Protein AF-A0A1H7AM70-F1 (afdb_monomer_lite)

Radius of gyration: 16.11 Å; chains: 1; bounding box: 24×43×56 Å

pLDDT: mean 79.22, std 17.32, range [42.38, 94.81]

Structure (mmCIF, N/CA/C/O backbone):
data_AF-A0A1H7AM70-F1
#
_entry.id   AF-A0A1H7AM70-F1
#
loop_
_atom_site.group_PDB
_atom_site.id
_atom_site.type_symbol
_atom_site.label_atom_id
_atom_site.label_alt_id
_atom_site.label_comp_id
_atom_site.label_asym_id
_atom_site.label_entity_id
_atom_site.label_seq_id
_atom_site.pdbx_PDB_ins_code
_atom_site.Cartn_x
_atom_site.Cartn_y
_atom_site.Cartn_z
_atom_site.occupancy
_atom_site.B_iso_or_equiv
_atom_site.auth_seq_id
_atom_site.auth_comp_id
_atom_site.auth_asym_id
_atom_site.auth_atom_id
_atom_site.pdbx_PDB_model_num
ATOM 1 N N . MET A 1 1 ? -2.816 6.157 -43.015 1.00 47.53 1 MET A N 1
ATOM 2 C CA . MET A 1 1 ? -2.199 6.530 -41.726 1.00 47.53 1 MET A CA 1
ATOM 3 C C . MET A 1 1 ? -3.119 6.006 -40.643 1.00 47.53 1 MET A C 1
ATOM 5 O O . MET A 1 1 ? -4.213 6.526 -40.494 1.00 47.53 1 MET A O 1
ATOM 9 N N . GLN A 1 2 ? -2.774 4.863 -40.054 1.00 45.47 2 GLN A N 1
ATOM 10 C CA . GLN A 1 2 ? -3.669 4.106 -39.180 1.00 45.47 2 GLN A CA 1
ATOM 11 C C . GLN A 1 2 ? -3.509 4.627 -37.750 1.00 45.47 2 GLN A C 1
ATOM 13 O O . GLN A 1 2 ? -2.404 4.626 -37.213 1.00 45.47 2 GLN A O 1
ATOM 18 N N . SER A 1 3 ? -4.601 5.131 -37.185 1.00 49.12 3 SER A N 1
ATOM 19 C CA . SER A 1 3 ? -4.689 5.636 -35.819 1.00 49.12 3 SER A CA 1
ATOM 20 C C . SER A 1 3 ? -4.348 4.522 -34.833 1.00 49.12 3 SER A C 1
ATOM 22 O O . SER A 1 3 ? -5.082 3.539 -34.730 1.00 49.12 3 SER A O 1
ATOM 24 N N . SER A 1 4 ? -3.232 4.662 -34.118 1.00 51.19 4 SER A N 1
ATOM 25 C CA . SER A 1 4 ? -2.927 3.813 -32.970 1.00 51.19 4 SER A CA 1
ATOM 26 C C . SER A 1 4 ? -4.059 3.954 -31.951 1.00 51.19 4 SER A C 1
ATOM 28 O O . SER A 1 4 ? -4.437 5.089 -31.641 1.00 51.19 4 SER A O 1
ATOM 30 N N . PRO A 1 5 ? -4.620 2.857 -31.417 1.00 53.88 5 PRO A N 1
ATOM 31 C CA . PRO A 1 5 ? -5.559 2.971 -30.322 1.00 53.88 5 PRO A CA 1
ATOM 32 C C . PRO A 1 5 ? -4.798 3.589 -29.154 1.00 53.88 5 PRO A C 1
ATOM 34 O O . PRO A 1 5 ? -3.823 3.022 -28.660 1.00 53.88 5 PRO A O 1
ATOM 37 N N . SER A 1 6 ? -5.226 4.780 -28.740 1.00 47.69 6 SER A N 1
ATOM 38 C CA . SER A 1 6 ? -4.934 5.316 -27.421 1.00 47.69 6 SER A CA 1
ATOM 39 C C . SER A 1 6 ? -5.488 4.315 -26.417 1.00 47.69 6 SER A C 1
ATOM 41 O O . SER A 1 6 ? -6.642 4.402 -26.003 1.00 47.69 6 SER A O 1
ATOM 43 N N . VAL A 1 7 ? -4.678 3.313 -26.069 1.00 57.12 7 VAL A N 1
ATOM 44 C CA . VAL A 1 7 ? -4.863 2.574 -24.828 1.00 57.12 7 VAL A CA 1
ATOM 45 C C . VAL A 1 7 ? -4.951 3.676 -23.781 1.00 57.12 7 VAL A C 1
ATOM 47 O O . VAL A 1 7 ? -4.048 4.520 -23.754 1.00 57.12 7 VAL A O 1
ATOM 50 N N . PRO A 1 8 ? -6.028 3.782 -22.989 1.00 46.44 8 PRO A N 1
ATOM 51 C CA . PRO A 1 8 ? -5.971 4.670 -21.854 1.00 46.44 8 PRO A CA 1
ATOM 52 C C . PRO A 1 8 ? -4.780 4.167 -21.052 1.00 46.44 8 PRO A C 1
ATOM 54 O O . PRO A 1 8 ? -4.814 3.059 -20.516 1.00 46.44 8 PRO A O 1
ATOM 57 N N . SER A 1 9 ? -3.692 4.938 -21.042 1.00 47.53 9 SER A N 1
ATOM 58 C CA . SER A 1 9 ? -2.669 4.804 -20.029 1.00 47.53 9 SER A CA 1
ATOM 59 C C . SER A 1 9 ? -3.409 5.087 -18.738 1.00 47.53 9 SER A C 1
ATOM 61 O O . SER A 1 9 ? -3.473 6.216 -18.259 1.00 47.53 9 SER A O 1
ATOM 63 N N . THR A 1 10 ? -4.008 4.049 -18.161 1.00 48.91 10 THR A N 1
ATOM 64 C CA . THR A 1 10 ? -4.049 3.934 -16.726 1.00 48.91 10 THR A CA 1
ATOM 65 C C . THR A 1 10 ? -2.579 3.910 -16.347 1.00 48.91 10 THR A C 1
ATOM 67 O O . THR A 1 10 ? -1.975 2.850 -16.196 1.00 48.91 10 THR A O 1
ATOM 70 N N . SER A 1 11 ? -1.982 5.097 -16.237 1.00 51.06 11 SER A N 1
ATOM 71 C CA . SER A 1 11 ? -0.829 5.391 -15.400 1.00 51.06 11 SER A CA 1
ATOM 72 C C . SER A 1 11 ? -1.289 5.125 -13.963 1.00 51.06 11 SER A C 1
ATOM 74 O O . SER A 1 11 ? -1.478 6.024 -13.150 1.00 51.06 11 SER A O 1
ATOM 76 N N . GLY A 1 12 ? -1.689 3.876 -13.737 1.00 57.66 12 GLY A N 1
ATOM 77 C CA . GLY A 1 12 ? -2.416 3.386 -12.597 1.00 57.66 12 GLY A CA 1
ATOM 78 C C . GLY A 1 12 ? -1.366 3.222 -11.539 1.00 57.66 12 GLY A C 1
ATOM 79 O O . GLY A 1 12 ? -0.492 2.374 -11.689 1.00 57.66 12 GLY A O 1
ATOM 80 N N . ARG A 1 13 ? -1.412 4.120 -10.557 1.00 67.69 13 ARG A N 1
ATOM 81 C CA . ARG A 1 13 ? -0.513 4.188 -9.405 1.00 67.69 13 ARG A CA 1
ATOM 82 C C . ARG A 1 13 ? 0.044 2.805 -9.064 1.00 67.69 13 ARG A C 1
ATOM 84 O O . ARG A 1 13 ? -0.720 1.895 -8.735 1.00 67.69 13 ARG A O 1
ATOM 91 N N . ARG A 1 14 ? 1.370 2.664 -9.162 1.00 86.75 14 ARG A N 1
ATOM 92 C CA . ARG A 1 14 ? 2.074 1.403 -8.872 1.00 86.75 14 ARG A CA 1
ATOM 93 C C . ARG A 1 14 ? 1.907 1.000 -7.413 1.00 86.75 14 ARG A C 1
ATOM 95 O O . ARG A 1 14 ? 1.914 -0.184 -7.099 1.00 86.75 14 ARG A O 1
ATOM 102 N N . PHE A 1 15 ? 1.716 1.993 -6.551 1.00 90.75 15 PHE A N 1
ATOM 103 C CA . PHE A 1 15 ? 1.422 1.839 -5.138 1.00 90.75 15 PHE A CA 1
ATOM 104 C C . PHE A 1 15 ? -0.065 2.054 -4.866 1.00 90.75 15 PHE A C 1
ATOM 106 O O . PHE A 1 15 ? -0.670 3.030 -5.319 1.00 90.75 15 PHE A O 1
ATOM 113 N N . ARG A 1 16 ? -0.659 1.148 -4.092 1.00 91.75 16 ARG A N 1
ATOM 114 C CA . ARG A 1 16 ? -2.054 1.213 -3.655 1.00 91.75 16 ARG A CA 1
ATOM 115 C C . ARG A 1 16 ? -2.124 1.033 -2.150 1.00 91.75 16 ARG A C 1
ATOM 117 O O . ARG A 1 16 ? -1.479 0.144 -1.616 1.00 91.75 16 ARG A O 1
ATOM 124 N N . VAL A 1 17 ? -2.952 1.833 -1.489 1.00 93.81 17 VAL A N 1
ATOM 125 C CA . VAL A 1 17 ? -3.274 1.616 -0.075 1.00 93.81 17 VAL A CA 1
ATOM 126 C C . VAL A 1 17 ? -4.270 0.469 0.028 1.00 93.81 17 VAL A C 1
ATOM 128 O O . VAL A 1 17 ? -5.286 0.464 -0.678 1.00 93.81 17 VAL A O 1
ATOM 131 N N . ARG A 1 18 ? -3.990 -0.487 0.906 1.00 93.06 18 ARG A N 1
ATOM 132 C CA . ARG A 1 18 ? -4.890 -1.581 1.253 1.00 93.06 18 ARG A CA 1
ATOM 133 C C . ARG A 1 18 ? -5.287 -1.461 2.721 1.00 93.06 18 ARG A C 1
ATOM 135 O O . ARG A 1 18 ? -4.517 -1.026 3.567 1.00 93.06 18 ARG A O 1
ATOM 142 N N . ASP A 1 19 ? -6.550 -1.772 2.980 1.00 93.00 19 ASP A N 1
ATOM 143 C CA . ASP A 1 19 ? -7.157 -1.725 4.305 1.00 93.00 19 ASP A CA 1
ATOM 144 C C . ASP A 1 19 ? -7.092 -3.123 4.933 1.00 93.00 19 ASP A C 1
ATOM 146 O O . ASP A 1 19 ? -7.598 -4.093 4.363 1.00 93.00 19 ASP A O 1
ATOM 150 N N . LEU A 1 20 ? -6.444 -3.214 6.092 1.00 91.62 20 LEU A N 1
ATOM 151 C CA . LEU A 1 20 ? -6.297 -4.421 6.904 1.00 91.62 20 LEU A CA 1
ATOM 152 C C . LEU A 1 20 ? -7.091 -4.330 8.213 1.00 91.62 20 LEU A C 1
ATOM 154 O O . LEU A 1 20 ? -6.985 -5.215 9.063 1.00 91.62 20 LEU A O 1
ATOM 158 N N . SER A 1 21 ? -7.911 -3.295 8.391 1.00 91.19 21 SER A N 1
ATOM 159 C CA . SER A 1 21 ? -8.620 -3.037 9.645 1.00 91.19 21 SER A CA 1
ATOM 160 C C . SER A 1 21 ? -9.534 -4.181 10.066 1.00 91.19 21 SER A C 1
ATOM 162 O O . SER A 1 21 ? -9.633 -4.503 11.248 1.00 91.19 21 SER A O 1
ATOM 164 N N . SER A 1 22 ? -10.131 -4.868 9.091 1.00 89.06 22 SER A N 1
ATOM 165 C CA . SER A 1 22 ? -10.959 -6.053 9.329 1.00 89.06 22 SER A CA 1
ATOM 166 C C . SER A 1 22 ? -10.168 -7.232 9.906 1.00 89.06 22 SER A C 1
ATOM 168 O O . SER A 1 22 ? -10.748 -8.073 10.584 1.00 89.06 22 SER A O 1
ATOM 170 N N . HIS A 1 23 ? -8.857 -7.308 9.652 1.00 87.81 23 HIS A N 1
ATOM 171 C CA . HIS A 1 23 ? -8.009 -8.380 10.165 1.00 87.81 23 HIS A CA 1
ATOM 172 C C . HIS A 1 23 ? -7.491 -8.089 11.579 1.00 87.81 23 HIS A C 1
ATOM 174 O O . HIS A 1 23 ? -7.440 -9.000 12.404 1.00 87.81 23 HIS A O 1
ATOM 180 N N . TYR A 1 24 ? -7.146 -6.830 11.862 1.00 85.31 24 TYR A N 1
ATOM 181 C CA . TYR A 1 24 ? -6.543 -6.411 13.135 1.00 85.31 24 TYR A CA 1
ATOM 182 C C . TYR A 1 24 ? -7.547 -5.863 14.159 1.00 85.31 24 TYR A C 1
ATOM 184 O O . TYR A 1 24 ? -7.199 -5.692 15.325 1.00 85.31 24 TYR A O 1
ATOM 192 N N . GLY A 1 25 ? -8.788 -5.577 13.755 1.00 89.00 25 GLY A N 1
ATOM 193 C CA . GLY A 1 25 ? -9.810 -4.994 14.631 1.00 89.00 25 GLY A CA 1
ATOM 194 C C . GLY A 1 25 ? -9.574 -3.517 14.980 1.00 89.00 25 GLY A C 1
ATOM 195 O O . GLY A 1 25 ? -10.227 -2.989 15.876 1.00 89.00 25 GLY A O 1
ATOM 196 N N . ALA A 1 26 ? -8.656 -2.847 14.283 1.00 90.56 26 ALA A N 1
ATOM 197 C CA . ALA A 1 26 ? -8.317 -1.435 14.448 1.00 90.56 26 ALA A CA 1
ATOM 198 C C . ALA A 1 26 ? -7.939 -0.825 13.086 1.00 90.56 26 ALA A C 1
ATOM 200 O O . ALA A 1 26 ? -7.570 -1.578 12.188 1.00 90.56 26 ALA A O 1
ATOM 201 N N . PRO A 1 27 ? -8.003 0.507 12.893 1.00 92.12 27 PRO A N 1
ATOM 202 C CA . PRO A 1 27 ? -7.528 1.147 11.666 1.00 92.12 27 PRO A CA 1
ATOM 203 C C . PRO A 1 27 ? -6.079 0.746 11.369 1.00 92.12 27 PRO A C 1
ATOM 205 O O . PRO A 1 27 ? -5.163 1.043 12.134 1.00 92.12 27 PRO A O 1
ATOM 208 N N . THR A 1 28 ? -5.879 -0.009 10.293 1.00 94.81 28 THR A N 1
ATOM 209 C CA . THR A 1 28 ? -4.574 -0.540 9.896 1.00 94.81 28 THR A CA 1
ATOM 210 C C . THR A 1 28 ? -4.542 -0.604 8.384 1.00 94.81 28 THR A C 1
ATOM 212 O O . THR A 1 28 ? -5.417 -1.206 7.762 1.00 94.81 28 THR A O 1
ATOM 215 N N . PHE A 1 29 ? -3.543 0.035 7.798 1.00 94.75 29 PHE A N 1
ATOM 216 C CA . PHE A 1 29 ? -3.376 0.166 6.361 1.00 94.75 29 PHE A CA 1
ATOM 217 C C . PHE A 1 29 ? -1.971 -0.263 5.978 1.00 94.75 29 PHE A C 1
ATOM 219 O O . PHE A 1 29 ? -1.033 -0.036 6.733 1.00 94.75 29 PHE A O 1
ATOM 226 N N . ASP A 1 30 ? -1.815 -0.846 4.802 1.00 94.69 30 ASP A N 1
ATOM 227 C CA . ASP A 1 30 ? -0.517 -1.166 4.218 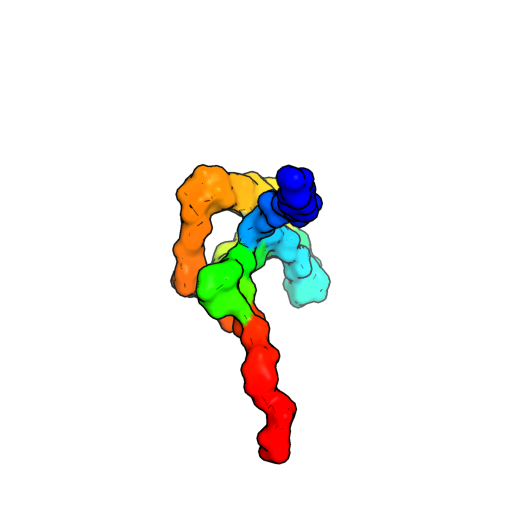1.00 94.69 30 ASP A CA 1
ATOM 228 C C . ASP A 1 30 ? -0.454 -0.706 2.756 1.00 94.69 30 ASP A C 1
ATOM 230 O O . ASP A 1 30 ? -1.432 -0.190 2.196 1.00 94.69 30 ASP A O 1
ATOM 234 N N . LEU A 1 31 ? 0.712 -0.862 2.132 1.00 94.31 31 LEU A N 1
ATOM 235 C CA . LEU A 1 31 ? 0.943 -0.526 0.735 1.00 94.31 31 LEU A CA 1
ATOM 236 C C . LEU A 1 31 ? 1.150 -1.775 -0.102 1.00 94.31 31 LEU A C 1
ATOM 238 O O . LEU A 1 31 ? 1.979 -2.627 0.190 1.00 94.31 31 LEU A O 1
ATOM 242 N N . VAL A 1 32 ? 0.442 -1.824 -1.220 1.00 92.56 32 VAL A N 1
ATOM 243 C CA . VAL A 1 32 ? 0.596 -2.838 -2.253 1.00 92.56 32 VAL A CA 1
ATOM 244 C C . VAL A 1 32 ? 1.316 -2.214 -3.436 1.00 92.56 32 VAL A C 1
ATOM 246 O O . VAL A 1 32 ? 0.803 -1.284 -4.059 1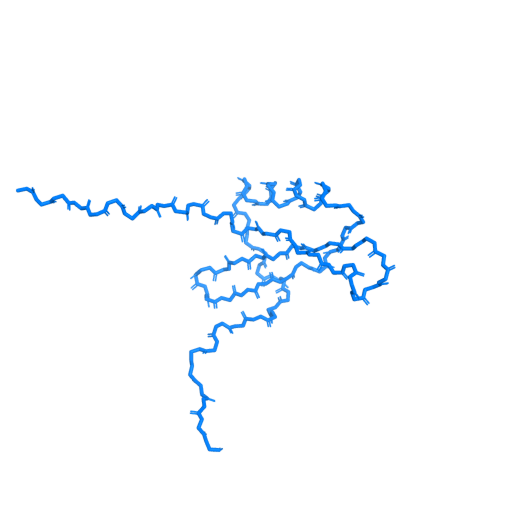.00 92.56 32 VAL A O 1
ATOM 249 N N . PHE A 1 33 ? 2.492 -2.740 -3.757 1.00 91.44 33 PHE A N 1
ATOM 250 C CA . PHE A 1 33 ? 3.247 -2.407 -4.955 1.00 91.44 33 PHE A CA 1
ATOM 251 C C . PHE A 1 33 ? 2.984 -3.441 -6.055 1.00 91.44 33 PHE A C 1
ATOM 253 O O . PHE A 1 33 ? 3.264 -4.631 -5.892 1.00 91.44 33 PHE A O 1
ATOM 260 N N . HIS A 1 34 ? 2.456 -2.987 -7.191 1.00 88.44 34 HIS A N 1
ATOM 261 C CA . HIS A 1 34 ? 2.332 -3.787 -8.410 1.00 88.44 34 HIS A CA 1
ATOM 262 C C . HIS A 1 34 ? 3.618 -3.707 -9.217 1.00 88.44 34 HIS A C 1
ATOM 264 O O . HIS A 1 34 ? 3.872 -2.726 -9.919 1.00 88.44 34 HIS A O 1
ATOM 270 N N . ASP A 1 35 ? 4.406 -4.774 -9.149 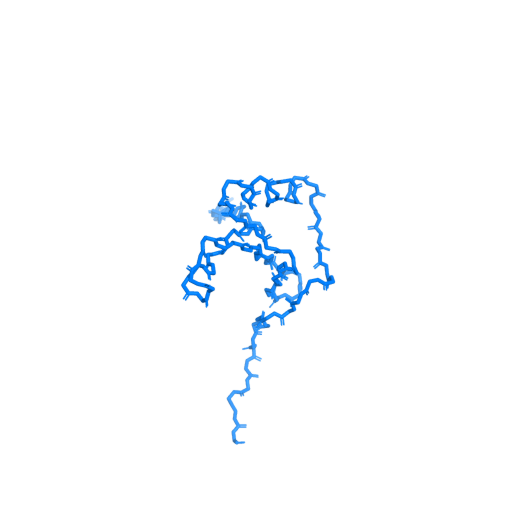1.00 84.75 35 ASP A N 1
ATOM 271 C CA . ASP A 1 35 ? 5.574 -4.933 -9.992 1.00 84.75 35 ASP A CA 1
ATOM 272 C C . ASP A 1 35 ? 5.178 -5.578 -11.317 1.00 84.75 35 ASP A C 1
ATOM 274 O O . ASP A 1 35 ? 5.077 -6.800 -11.448 1.00 84.75 35 ASP A O 1
ATOM 278 N N . THR A 1 36 ? 4.946 -4.731 -12.313 1.00 80.88 36 THR A N 1
ATOM 279 C CA . THR A 1 36 ? 4.632 -5.158 -13.676 1.00 80.88 36 THR A CA 1
ATOM 280 C C . THR A 1 36 ? 5.815 -5.815 -14.384 1.00 80.88 36 THR A C 1
ATOM 282 O O . THR A 1 36 ? 5.579 -6.608 -15.291 1.00 80.88 36 THR A O 1
ATOM 285 N N . GLU A 1 37 ? 7.056 -5.526 -13.977 1.00 80.44 37 GLU A N 1
ATOM 286 C CA . GLU A 1 37 ? 8.273 -6.094 -14.573 1.00 80.44 37 GLU A CA 1
ATOM 287 C C . GLU A 1 37 ? 8.415 -7.572 -14.200 1.00 80.44 37 GLU A C 1
ATOM 289 O O . GLU A 1 37 ? 8.697 -8.405 -15.058 1.00 80.44 37 GLU A O 1
ATOM 294 N N . ASN A 1 38 ? 8.140 -7.906 -12.938 1.00 79.44 38 ASN A N 1
ATOM 295 C CA . ASN A 1 38 ? 8.209 -9.283 -12.441 1.00 79.44 38 ASN A CA 1
ATOM 296 C C . ASN A 1 38 ? 6.844 -9.994 -12.406 1.00 79.44 38 ASN A C 1
ATOM 298 O O . ASN A 1 38 ? 6.780 -11.191 -12.139 1.00 79.44 38 ASN A O 1
ATOM 302 N N . GLY A 1 39 ? 5.741 -9.285 -12.666 1.00 80.88 39 GLY A N 1
ATOM 303 C CA . GLY A 1 39 ? 4.388 -9.849 -12.630 1.00 80.88 39 GLY A CA 1
ATOM 304 C C . GLY A 1 39 ? 3.916 -10.236 -11.223 1.00 80.88 39 GLY A C 1
ATOM 305 O O . GLY A 1 39 ? 3.115 -11.165 -11.076 1.00 80.88 39 GLY A O 1
ATOM 306 N N . VAL A 1 40 ? 4.408 -9.543 -10.192 1.00 85.00 40 VAL A N 1
ATOM 307 C CA . VAL A 1 40 ? 4.127 -9.851 -8.782 1.00 85.00 40 VAL A CA 1
ATOM 308 C C . VAL A 1 40 ? 3.549 -8.652 -8.031 1.00 85.00 40 VAL A C 1
ATOM 310 O O . VAL A 1 40 ? 3.839 -7.496 -8.334 1.00 85.00 40 VAL A O 1
ATOM 313 N N . GLU A 1 41 ? 2.742 -8.933 -7.014 1.00 89.31 41 GLU A N 1
ATOM 314 C CA . GLU A 1 41 ? 2.267 -7.957 -6.036 1.00 89.31 41 GLU A CA 1
ATOM 315 C C . GLU A 1 41 ? 3.102 -8.106 -4.762 1.00 89.31 41 GLU A C 1
ATOM 317 O O . GLU A 1 41 ? 3.230 -9.211 -4.218 1.00 89.31 41 GLU A O 1
ATOM 322 N N . ARG A 1 42 ? 3.672 -6.993 -4.299 1.00 90.56 42 ARG A N 1
ATOM 323 C CA . ARG A 1 42 ? 4.432 -6.922 -3.050 1.00 90.56 42 ARG A CA 1
ATOM 324 C C . ARG A 1 42 ? 3.697 -6.090 -2.016 1.00 90.56 42 ARG A C 1
ATOM 326 O O . ARG A 1 42 ? 3.134 -5.058 -2.371 1.00 90.56 42 ARG A O 1
ATOM 333 N N . HIS A 1 43 ? 3.714 -6.519 -0.763 1.00 91.44 43 HIS A N 1
ATOM 334 C CA . HIS A 1 43 ? 3.093 -5.797 0.346 1.00 91.44 43 HIS A CA 1
ATOM 335 C C . HIS A 1 43 ? 4.158 -5.166 1.235 1.00 91.44 43 HIS A C 1
ATOM 337 O O . HIS A 1 43 ? 5.203 -5.769 1.473 1.00 91.44 43 HIS A O 1
ATOM 343 N N . SER A 1 44 ? 3.906 -3.953 1.713 1.00 91.06 44 SER A N 1
ATOM 344 C CA . SER A 1 44 ? 4.818 -3.276 2.622 1.00 91.06 44 SER A CA 1
ATOM 345 C C . SER A 1 44 ? 4.916 -4.009 3.950 1.00 91.06 44 SER A C 1
ATOM 347 O O . SER A 1 44 ? 3.911 -4.392 4.539 1.00 91.06 44 SER A O 1
ATOM 349 N N . GLU A 1 45 ? 6.139 -4.114 4.458 1.00 89.25 45 GLU A N 1
ATOM 350 C CA . GLU A 1 45 ? 6.401 -4.589 5.822 1.00 89.25 45 GLU A CA 1
ATOM 351 C C . GLU A 1 45 ? 5.918 -3.574 6.873 1.00 89.25 45 GLU A C 1
ATOM 353 O O . GLU A 1 45 ? 5.605 -3.927 8.008 1.00 89.25 45 GLU A O 1
ATOM 358 N N . ALA A 1 46 ? 5.849 -2.294 6.490 1.00 90.62 46 ALA A N 1
ATOM 359 C CA . ALA A 1 46 ? 5.276 -1.235 7.305 1.00 90.62 46 ALA A CA 1
ATOM 360 C C . ALA A 1 46 ? 3.745 -1.214 7.201 1.00 90.62 46 ALA A C 1
ATOM 362 O O . ALA A 1 46 ? 3.173 -1.460 6.136 1.00 90.62 46 ALA A O 1
ATOM 363 N N . VAL A 1 47 ? 3.105 -0.847 8.310 1.00 92.88 47 VAL A N 1
ATOM 364 C CA . VAL A 1 47 ? 1.670 -0.571 8.404 1.00 92.88 47 VAL A CA 1
ATOM 365 C C . VAL A 1 47 ? 1.444 0.812 9.008 1.00 92.88 47 VAL A C 1
ATOM 367 O O . VAL A 1 47 ? 2.252 1.297 9.800 1.00 92.88 47 VAL A O 1
ATOM 370 N N . TRP A 1 48 ? 0.328 1.435 8.652 1.00 94.81 48 TRP A N 1
ATOM 371 C CA . TRP A 1 48 ? -0.077 2.762 9.103 1.00 94.81 48 TRP A CA 1
ATOM 372 C C . TRP A 1 48 ? -1.409 2.699 9.837 1.00 94.81 48 TRP A C 1
ATOM 374 O O . TRP A 1 48 ? -2.292 1.916 9.488 1.00 94.81 48 TRP A O 1
ATOM 384 N N . SER A 1 49 ? -1.578 3.569 10.831 1.00 92.38 49 SER A N 1
ATOM 385 C CA . SER A 1 49 ? -2.836 3.736 11.569 1.00 92.38 49 SER A CA 1
ATOM 386 C C . SER A 1 49 ? -3.852 4.630 10.853 1.00 92.38 49 SER A C 1
ATOM 388 O O . SER A 1 49 ? -5.030 4.623 11.202 1.00 92.38 49 SER A O 1
ATOM 390 N N . SER A 1 50 ? -3.417 5.398 9.851 1.00 93.94 50 SER A N 1
ATOM 391 C CA . SER A 1 50 ? -4.263 6.296 9.061 1.00 93.94 50 SER A CA 1
ATOM 392 C C . SER A 1 50 ? -4.107 6.028 7.564 1.00 93.94 50 SER A C 1
ATOM 394 O O . SER A 1 50 ? -3.017 5.760 7.050 1.00 93.94 50 SER A O 1
ATOM 396 N N . LYS A 1 51 ? -5.233 6.122 6.850 1.00 93.69 51 LYS A N 1
ATOM 397 C CA . LYS A 1 51 ? -5.285 5.966 5.395 1.00 93.69 51 LYS A CA 1
ATOM 398 C C . LYS A 1 51 ? -4.560 7.110 4.691 1.00 93.69 51 LYS A C 1
ATOM 400 O O . LYS A 1 51 ? -3.958 6.896 3.642 1.00 93.69 51 LYS A O 1
ATOM 405 N N . GLU A 1 52 ? -4.644 8.312 5.249 1.00 94.81 52 GLU A N 1
ATOM 406 C CA . GLU A 1 52 ? -3.981 9.511 4.753 1.00 94.81 52 GLU A CA 1
ATOM 407 C C . GLU A 1 52 ? -2.459 9.354 4.803 1.00 94.81 52 GLU A C 1
ATOM 409 O O . GLU A 1 52 ? -1.792 9.621 3.805 1.00 94.81 52 GLU A O 1
ATOM 414 N N . GLU A 1 53 ? -1.918 8.848 5.915 1.00 94.38 53 GLU A N 1
ATOM 415 C CA . GLU A 1 53 ? -0.479 8.586 6.056 1.00 94.38 53 GLU A CA 1
ATOM 416 C C . GLU A 1 53 ? 0.014 7.552 5.037 1.00 94.38 53 GLU A C 1
ATOM 418 O O . GLU A 1 53 ? 0.998 7.792 4.334 1.00 94.38 53 GLU A O 1
ATOM 423 N N . ALA A 1 54 ? -0.715 6.441 4.884 1.00 94.19 54 ALA A N 1
ATOM 424 C CA . ALA A 1 54 ? -0.395 5.440 3.870 1.00 94.19 54 ALA A CA 1
ATOM 425 C C . ALA A 1 54 ? -0.461 6.034 2.451 1.00 94.19 54 ALA A C 1
ATOM 427 O O . ALA A 1 54 ? 0.404 5.772 1.618 1.00 94.19 54 ALA A O 1
ATOM 428 N N . ALA A 1 55 ? -1.460 6.871 2.155 1.00 92.88 55 ALA A N 1
ATOM 429 C CA . ALA A 1 55 ? -1.604 7.492 0.841 1.00 92.88 55 ALA A CA 1
ATOM 430 C C . ALA A 1 55 ? -0.460 8.465 0.513 1.00 92.88 55 ALA A C 1
ATOM 432 O O . ALA A 1 55 ? 0.009 8.477 -0.627 1.00 92.88 55 ALA A O 1
ATOM 433 N N . LEU A 1 56 ? 0.004 9.243 1.497 1.00 93.75 56 LEU A N 1
ATOM 434 C CA . LEU A 1 56 ? 1.155 10.136 1.346 1.00 93.75 56 LEU A CA 1
ATOM 435 C C . LEU A 1 56 ? 2.435 9.352 1.057 1.00 93.75 56 LEU A C 1
ATOM 437 O O . LEU A 1 56 ? 3.186 9.716 0.152 1.00 93.75 56 LEU A O 1
ATOM 441 N N . GLU A 1 57 ? 2.667 8.249 1.771 1.00 93.56 57 GLU A N 1
ATOM 442 C CA . GLU A 1 57 ? 3.839 7.414 1.513 1.00 93.56 57 GLU A CA 1
ATOM 443 C C . GLU A 1 57 ? 3.745 6.732 0.138 1.00 93.56 57 GLU A C 1
ATOM 445 O O . GLU A 1 57 ? 4.718 6.733 -0.611 1.00 93.56 57 GLU A O 1
ATOM 450 N N . ALA A 1 58 ? 2.568 6.239 -0.265 1.00 91.56 58 ALA A N 1
ATOM 451 C CA . ALA A 1 58 ? 2.355 5.683 -1.604 1.00 91.56 58 ALA A CA 1
ATOM 452 C C . ALA A 1 58 ? 2.702 6.686 -2.716 1.00 91.56 58 ALA A C 1
ATOM 454 O O . ALA A 1 58 ? 3.346 6.327 -3.702 1.00 91.56 58 ALA A O 1
ATOM 455 N N . GLU A 1 59 ? 2.280 7.943 -2.559 1.00 91.25 59 GLU A N 1
ATOM 456 C CA . GLU A 1 59 ? 2.582 9.017 -3.504 1.00 91.25 59 GLU A CA 1
ATOM 457 C C . GLU A 1 59 ? 4.074 9.357 -3.513 1.00 91.25 59 GLU A C 1
ATOM 459 O O . GLU A 1 59 ? 4.669 9.484 -4.582 1.00 91.25 59 GLU A O 1
ATOM 464 N N . ARG A 1 60 ? 4.707 9.423 -2.337 1.00 91.69 60 ARG A N 1
ATOM 465 C CA . ARG A 1 60 ? 6.148 9.658 -2.203 1.00 91.69 60 ARG A CA 1
ATOM 466 C C . ARG A 1 60 ? 6.971 8.560 -2.879 1.00 91.69 60 ARG A C 1
ATOM 468 O O . ARG A 1 60 ? 7.927 8.873 -3.590 1.00 91.69 60 ARG A O 1
ATOM 475 N N . LEU A 1 61 ? 6.604 7.293 -2.688 1.00 91.06 61 LEU A N 1
ATOM 476 C CA . LEU A 1 61 ? 7.270 6.150 -3.315 1.00 91.06 61 LEU A CA 1
ATOM 477 C C . LEU A 1 61 ? 7.080 6.146 -4.839 1.00 91.06 61 LEU A C 1
ATOM 479 O O . LEU A 1 61 ? 8.038 5.885 -5.570 1.00 91.06 61 LEU A O 1
ATOM 483 N N . ASP A 1 62 ? 5.878 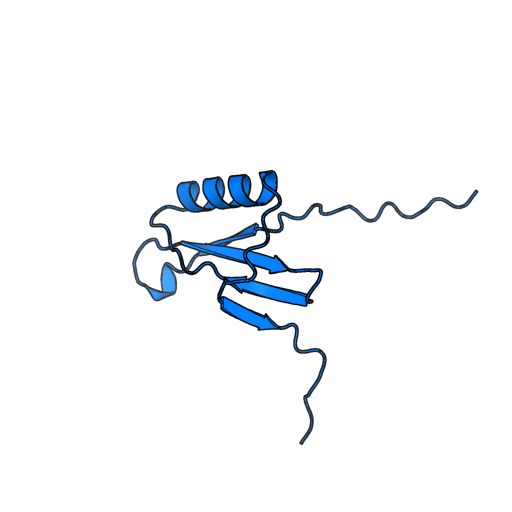6.474 -5.326 1.00 88.62 62 ASP A N 1
ATOM 484 C CA . ASP A 1 62 ? 5.600 6.554 -6.764 1.00 88.62 62 ASP A CA 1
ATOM 485 C C . ASP A 1 62 ? 6.343 7.725 -7.429 1.00 88.62 62 ASP A C 1
ATOM 487 O O . ASP A 1 62 ? 6.961 7.537 -8.480 1.00 88.62 62 ASP A O 1
ATOM 491 N N . ALA A 1 63 ? 6.369 8.900 -6.786 1.00 88.12 63 ALA A N 1
ATOM 492 C CA . ALA A 1 63 ? 7.094 10.086 -7.249 1.00 88.12 63 ALA A CA 1
ATOM 493 C C . ALA A 1 63 ? 8.612 9.857 -7.289 1.00 88.12 63 ALA A C 1
ATOM 495 O O . ALA A 1 63 ? 9.284 10.274 -8.234 1.00 88.12 63 ALA A O 1
ATOM 496 N N . ALA A 1 64 ? 9.148 9.139 -6.300 1.00 89.69 64 ALA A N 1
ATOM 497 C CA . ALA A 1 64 ? 10.543 8.707 -6.274 1.00 89.69 64 ALA A CA 1
ATOM 498 C C . ALA A 1 64 ? 10.833 7.525 -7.222 1.00 89.69 64 ALA A C 1
ATOM 500 O O . ALA A 1 64 ? 11.984 7.111 -7.349 1.00 89.69 64 ALA A O 1
ATOM 501 N N . GLN A 1 65 ? 9.805 6.981 -7.886 1.00 84.81 65 GLN A N 1
ATOM 502 C CA . GLN A 1 65 ? 9.877 5.805 -8.758 1.00 84.81 65 GLN A CA 1
ATOM 503 C C . GLN A 1 65 ? 10.555 4.602 -8.086 1.00 84.81 65 GLN A C 1
ATOM 505 O O . GLN A 1 65 ? 11.250 3.815 -8.737 1.00 84.81 65 GLN A O 1
ATOM 510 N N . LEU A 1 66 ? 10.367 4.465 -6.772 1.00 86.50 66 LEU A N 1
ATOM 511 C CA . LEU A 1 66 ? 10.999 3.408 -6.000 1.00 86.50 66 LEU A CA 1
ATOM 512 C C . LEU A 1 66 ? 10.386 2.052 -6.332 1.00 86.50 66 LEU A C 1
ATOM 514 O O . LEU A 1 66 ? 9.207 1.920 -6.661 1.00 86.50 66 LEU A O 1
ATOM 518 N N . ARG A 1 67 ? 11.225 1.024 -6.233 1.00 85.00 67 ARG A N 1
ATOM 519 C CA . ARG A 1 67 ? 10.844 -0.373 -6.432 1.00 85.00 67 ARG A CA 1
ATOM 520 C C . ARG A 1 67 ? 11.285 -1.158 -5.207 1.00 85.00 67 ARG A C 1
ATOM 522 O O . ARG A 1 67 ? 12.442 -1.580 -5.150 1.00 85.00 67 ARG A O 1
ATOM 529 N N . PRO A 1 68 ? 10.419 -1.316 -4.200 1.00 84.56 68 PRO A N 1
ATOM 530 C CA . PRO A 1 68 ? 10.775 -2.027 -2.985 1.00 84.56 68 PRO A CA 1
ATOM 531 C C . PRO A 1 68 ? 10.777 -3.536 -3.252 1.00 84.56 68 PRO A C 1
ATOM 533 O O . PRO A 1 68 ? 9.856 -4.267 -2.908 1.00 84.56 68 PRO A O 1
ATOM 536 N N . VAL A 1 69 ? 11.830 -4.017 -3.912 1.00 83.06 69 VAL A N 1
ATOM 537 C CA . VAL A 1 69 ? 12.001 -5.438 -4.258 1.00 83.06 69 VAL A CA 1
ATOM 538 C C . VAL A 1 69 ? 12.143 -6.343 -3.030 1.00 83.06 69 VAL A C 1
ATOM 540 O O . VAL A 1 69 ? 11.934 -7.545 -3.156 1.00 83.06 69 VAL A O 1
ATOM 543 N N . HIS A 1 70 ? 12.476 -5.760 -1.873 1.00 84.00 70 HIS A N 1
ATOM 544 C CA . HIS A 1 70 ? 12.607 -6.435 -0.580 1.00 84.00 70 HIS A CA 1
ATOM 545 C C . HIS A 1 70 ? 11.260 -6.727 0.097 1.00 84.00 70 HIS A C 1
ATOM 547 O O . HIS A 1 70 ? 11.215 -7.563 0.990 1.00 84.00 70 HIS A O 1
ATOM 553 N N . TRP A 1 71 ? 10.175 -6.076 -0.332 1.00 90.69 71 TRP A N 1
ATOM 554 C CA . TRP A 1 71 ? 8.844 -6.292 0.230 1.00 90.69 71 TRP A CA 1
ATOM 555 C C . TRP A 1 71 ? 8.315 -7.702 -0.034 1.00 90.69 71 TRP A C 1
ATOM 557 O O . TRP A 1 71 ? 8.617 -8.319 -1.062 1.00 90.69 71 TRP A O 1
ATOM 567 N N . GLU A 1 72 ? 7.472 -8.181 0.880 1.00 85.19 72 GLU A N 1
ATOM 568 C CA . GLU A 1 72 ? 6.935 -9.536 0.835 1.00 85.19 72 GLU A CA 1
ATOM 569 C C . GLU A 1 72 ? 6.097 -9.761 -0.428 1.00 85.19 72 GLU A C 1
ATOM 571 O O . GLU A 1 72 ? 5.139 -9.039 -0.713 1.00 85.19 72 GLU A O 1
ATOM 576 N N . VAL A 1 73 ? 6.452 -10.793 -1.197 1.00 82.69 73 VAL A N 1
ATOM 577 C CA . VAL A 1 73 ? 5.715 -11.199 -2.397 1.00 82.69 73 VAL A CA 1
ATOM 578 C C . VAL A 1 73 ? 4.522 -12.049 -1.971 1.00 82.69 73 VAL A C 1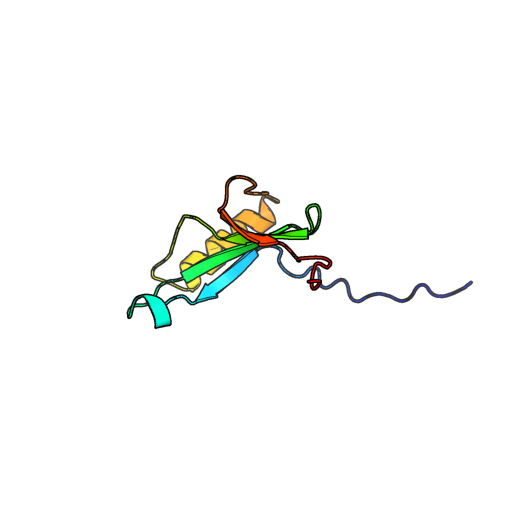
ATOM 580 O O . VAL A 1 73 ? 4.647 -13.255 -1.767 1.00 82.69 73 VAL A O 1
ATOM 583 N N . CYS A 1 74 ? 3.348 -11.435 -1.853 1.00 71.69 74 CYS A N 1
ATOM 584 C CA . CYS A 1 74 ? 2.143 -12.147 -1.423 1.00 71.69 74 CYS A CA 1
ATOM 585 C C . CYS A 1 74 ? 1.310 -12.704 -2.577 1.00 71.69 74 CYS A C 1
ATOM 587 O O . CYS A 1 74 ? 0.529 -13.633 -2.374 1.00 71.69 74 CYS A O 1
ATOM 589 N N . ARG A 1 75 ? 1.443 -12.152 -3.787 1.00 66.00 75 ARG A N 1
ATOM 590 C CA . ARG A 1 75 ? 0.726 -12.664 -4.956 1.00 66.00 75 ARG A CA 1
ATOM 591 C C . ARG A 1 75 ? 1.630 -12.624 -6.170 1.00 66.00 75 ARG A C 1
ATOM 593 O O . ARG A 1 75 ? 1.855 -11.584 -6.776 1.00 66.00 75 ARG A O 1
ATOM 600 N N . GLN A 1 76 ? 2.150 -13.784 -6.537 1.00 59.81 76 GLN A N 1
ATOM 601 C CA . GLN A 1 76 ? 2.652 -13.982 -7.888 1.00 59.81 76 GLN A CA 1
ATOM 602 C C . GLN A 1 76 ? 1.414 -14.195 -8.756 1.00 59.81 76 GLN A C 1
ATOM 604 O O . GLN A 1 76 ? 0.518 -14.944 -8.355 1.00 59.81 76 GLN A O 1
ATOM 609 N N . LYS A 1 77 ? 1.299 -13.535 -9.915 1.00 55.31 77 LYS A N 1
ATOM 610 C CA . LYS A 1 77 ? 0.339 -14.015 -10.913 1.00 55.31 77 LYS A CA 1
ATOM 611 C C . LYS A 1 77 ? 0.797 -15.421 -11.274 1.00 55.31 77 LYS A C 1
ATOM 613 O O . LYS A 1 77 ? 1.700 -15.584 -12.086 1.00 55.31 77 LYS A O 1
ATOM 618 N N . SER A 1 78 ? 0.199 -16.422 -10.637 1.00 51.50 78 SER A N 1
ATOM 619 C CA . SER A 1 78 ? 0.355 -17.823 -10.982 1.00 51.50 78 SER A CA 1
ATOM 620 C C . SER A 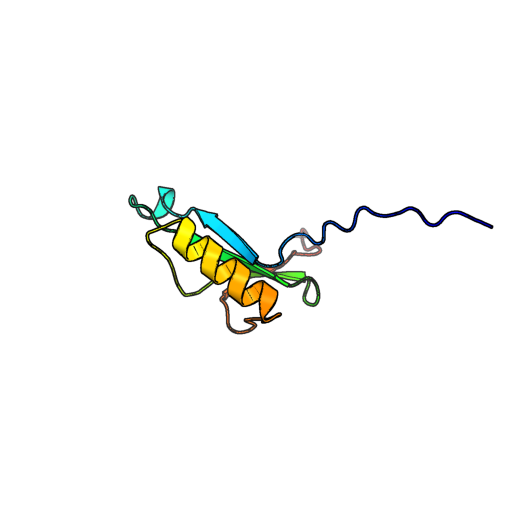1 78 ? -0.179 -17.987 -12.399 1.00 51.50 78 SER A C 1
ATOM 622 O O . SER A 1 78 ? -1.363 -18.238 -12.624 1.00 51.50 78 SER A O 1
ATOM 624 N N . GLY A 1 79 ? 0.686 -17.763 -13.380 1.00 54.19 79 GLY A N 1
ATOM 625 C CA . GLY A 1 79 ? 0.491 -18.260 -14.720 1.00 54.19 79 GLY A CA 1
ATOM 626 C C . GLY A 1 79 ? 0.565 -19.770 -14.628 1.00 54.19 79 GLY A C 1
ATOM 627 O O . GLY A 1 79 ? 1.652 -20.315 -14.701 1.00 54.19 79 GLY A O 1
ATOM 628 N N . ASN A 1 80 ? -0.601 -20.395 -14.465 1.00 51.97 80 ASN A N 1
ATOM 629 C CA . ASN A 1 80 ? -0.850 -21.805 -14.727 1.00 51.97 80 ASN A CA 1
ATOM 630 C C . ASN A 1 80 ? -0.041 -22.799 -13.872 1.00 51.97 80 ASN A C 1
ATOM 632 O O . ASN A 1 80 ? 1.141 -22.999 -14.101 1.00 51.97 80 ASN A O 1
ATOM 636 N N . LEU A 1 81 ? -0.711 -23.473 -12.937 1.00 47.34 81 LEU A N 1
ATOM 637 C CA . LEU A 1 81 ? -0.536 -24.910 -12.680 1.00 47.34 81 LEU A CA 1
ATOM 638 C C . LEU A 1 81 ? -1.722 -25.380 -11.824 1.00 47.34 81 LEU A C 1
ATOM 640 O O . LEU A 1 81 ? -1.606 -25.736 -10.657 1.00 47.34 81 LEU A O 1
ATOM 644 N N . LEU A 1 82 ? -2.905 -25.345 -12.441 1.00 53.94 82 LEU A N 1
ATOM 645 C CA . LEU A 1 82 ? -3.847 -26.439 -12.248 1.00 53.94 82 LEU A CA 1
ATOM 646 C C . LEU A 1 82 ? -3.309 -27.573 -13.121 1.00 53.94 82 LEU A C 1
ATOM 648 O O . LEU A 1 82 ? -3.414 -27.469 -14.340 1.00 53.94 82 LEU A O 1
ATOM 652 N N . ASN A 1 83 ? -2.687 -28.594 -12.530 1.00 42.38 83 ASN A N 1
ATOM 653 C CA . ASN A 1 83 ? -2.861 -29.964 -13.012 1.00 42.38 83 ASN A CA 1
ATOM 654 C C . ASN A 1 83 ? -2.232 -31.018 -12.087 1.00 42.38 83 ASN A C 1
ATOM 656 O O . ASN A 1 83 ? -1.023 -31.003 -11.868 1.00 42.38 83 ASN A O 1
ATOM 660 N N . PHE A 1 84 ? -3.117 -31.952 -11.714 1.00 48.53 84 PHE A N 1
ATOM 661 C CA . PHE A 1 84 ? -2.971 -33.281 -11.101 1.00 48.53 84 PHE A CA 1
ATOM 662 C C . PHE A 1 84 ? -2.617 -33.363 -9.616 1.00 48.53 84 PHE A C 1
ATOM 664 O O . PHE A 1 84 ? -1.425 -33.287 -9.255 1.00 48.53 84 PHE A O 1
#

Sequence (84 aa):
MQSSPSVPSTSGRRFRVRDLSSHYGAPTFDLVFHDTENGVERHSEAVWSSKEEAALEAERLDAAQLRPVHWEVCRQKSGNLLNF

Foldseek 3Di:
DDDDPPPPPCPPQQKDKDFCCVVVVAGKIWIWGQDPVQQFIFIDPDIDRDPVVRVVVSVVCVVVVHDPPVGDGPDRPPPDDPDD

Secondary structure (DSSP, 8-state):
-------------SEEEEE-HHHHSS--EEEEEEETTTTEEEE-S--BS-HHHHHHHHHHHHHTT---TTSEEEEE--------

Organism: NCBI:txid170623